Protein AF-A0A4W5PX74-F1 (afdb_monomer_lite)

pLDDT: mean 80.12, std 16.41, range [35.94, 94.94]

Sequence (166 aa):
HVLCCPFPPIEYVQTAPYHKRYTETQLEAGAGFILHDFNEEQCKAAYQSLLITDQHSRTRKYLLCVASGVPCVSHIWVRDCCKEGKLLNYRNYLLPAGVGPDERIVEWHPRCSPFKALRVLLVFEEPAELWSELLMMSGASSVRQHQAEKDSSGMYSTIHARLSHY

Structure (mmCIF, N/CA/C/O backbone):
data_AF-A0A4W5PX74-F1
#
_entry.id   AF-A0A4W5PX74-F1
#
loop_
_atom_site.group_PDB
_atom_site.id
_atom_site.type_symbol
_atom_site.label_atom_id
_atom_site.label_alt_id
_atom_site.label_comp_id
_atom_site.label_asym_id
_atom_site.label_entity_id
_atom_site.label_seq_id
_atom_site.pdbx_PDB_ins_code
_atom_site.Cartn_x
_atom_site.Cartn_y
_atom_site.Cartn_z
_atom_site.occupancy
_atom_site.B_iso_or_equiv
_atom_site.auth_seq_id
_atom_site.auth_comp_id
_atom_site.auth_asym_id
_atom_site.auth_atom_id
_atom_site.pdbx_PDB_model_num
ATOM 1 N N . HIS A 1 1 ? -7.409 -8.818 24.685 1.00 35.94 1 HIS A N 1
ATOM 2 C CA . HIS A 1 1 ? -7.749 -7.601 25.443 1.00 35.94 1 HIS A CA 1
ATOM 3 C C . HIS A 1 1 ? -6.724 -6.526 25.116 1.00 35.94 1 HIS A C 1
ATOM 5 O O . HIS A 1 1 ? -5.714 -6.436 25.796 1.00 35.94 1 HIS A O 1
ATOM 11 N N . VAL A 1 2 ? -6.933 -5.772 24.036 1.00 37.25 2 VAL A N 1
ATOM 12 C CA . VAL A 1 2 ? -6.173 -4.541 23.779 1.00 37.25 2 VAL A CA 1
ATOM 13 C C . VAL A 1 2 ? -7.193 -3.428 23.896 1.00 37.25 2 VAL A C 1
ATOM 15 O O . VAL A 1 2 ? -8.212 -3.428 23.210 1.00 37.25 2 VAL A O 1
ATOM 18 N N . LEU A 1 3 ? -6.985 -2.642 24.940 1.00 38.06 3 LEU A N 1
ATOM 19 C CA . LEU A 1 3 ? -7.944 -1.749 25.552 1.00 38.06 3 LEU A CA 1
ATOM 20 C C . LEU A 1 3 ? -8.123 -0.521 24.669 1.00 38.06 3 LEU A C 1
ATOM 22 O O . LEU A 1 3 ? -7.171 0.203 24.392 1.00 38.06 3 LEU A O 1
ATOM 26 N N . CYS A 1 4 ? -9.367 -0.292 24.265 1.00 41.75 4 CYS A N 1
ATOM 27 C CA . CYS A 1 4 ? -9.843 1.007 23.838 1.00 41.75 4 CYS A CA 1
ATOM 28 C C . CYS A 1 4 ? -9.591 1.993 24.978 1.00 41.75 4 CYS A C 1
ATOM 30 O O . CYS A 1 4 ? -10.285 1.959 25.995 1.00 41.75 4 CYS A O 1
ATOM 32 N N . CYS A 1 5 ? -8.605 2.870 24.822 1.00 37.69 5 CYS A N 1
ATOM 33 C CA . CYS A 1 5 ? -8.624 4.120 25.562 1.00 37.69 5 CYS A CA 1
ATOM 34 C C . CYS A 1 5 ? -9.917 4.864 25.181 1.00 37.69 5 CYS A C 1
ATOM 36 O O . CYS A 1 5 ? -10.316 4.821 24.012 1.00 37.69 5 CYS A O 1
ATOM 38 N N . PRO A 1 6 ? -10.606 5.512 26.135 1.00 44.75 6 PRO A N 1
ATOM 39 C CA . PRO A 1 6 ? -11.795 6.291 25.833 1.00 44.75 6 PRO A CA 1
ATOM 40 C C . PRO A 1 6 ? -11.372 7.455 24.936 1.00 44.75 6 PRO A C 1
ATOM 42 O O . PRO A 1 6 ? -10.732 8.406 25.384 1.00 44.75 6 PRO A O 1
ATOM 45 N N . PHE A 1 7 ? -11.669 7.337 23.644 1.00 48.25 7 PHE A N 1
ATOM 46 C CA . PHE A 1 7 ? -11.428 8.402 22.684 1.00 48.25 7 PHE A CA 1
ATOM 47 C C . PHE A 1 7 ? -12.240 9.635 23.116 1.00 48.25 7 PHE A C 1
ATOM 49 O O . PHE A 1 7 ? -13.413 9.485 23.476 1.0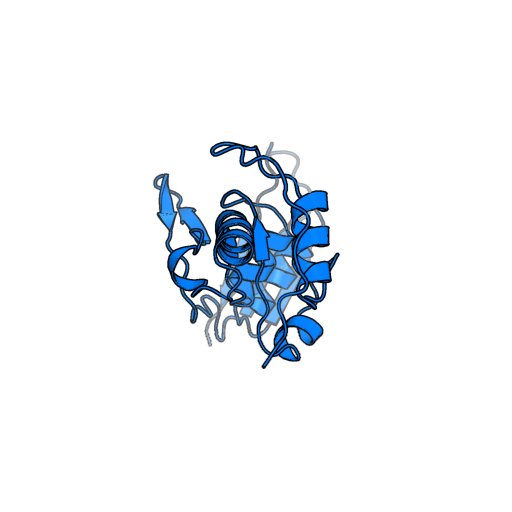0 48.25 7 PHE A O 1
ATOM 56 N N . PRO A 1 8 ? -11.650 10.845 23.118 1.00 44.31 8 PRO A N 1
ATOM 57 C CA . PRO A 1 8 ? -12.398 12.056 23.425 1.00 44.31 8 PRO A CA 1
ATOM 58 C C . PRO A 1 8 ? -13.572 12.195 22.440 1.00 44.31 8 PRO A C 1
ATOM 60 O O . PRO A 1 8 ? -13.423 11.839 21.266 1.00 44.31 8 PRO A O 1
ATOM 63 N N . PRO A 1 9 ? -14.745 12.677 22.888 1.00 41.28 9 PRO A N 1
ATOM 64 C CA . PRO A 1 9 ? -15.906 12.820 22.025 1.00 41.28 9 PRO A CA 1
ATOM 65 C C . PRO A 1 9 ? -15.611 13.932 21.022 1.00 41.28 9 PRO A C 1
ATOM 67 O O . PRO A 1 9 ? -15.570 15.107 21.376 1.00 41.28 9 PRO A O 1
ATOM 70 N N . ILE A 1 10 ? -15.347 13.556 19.775 1.00 49.00 10 ILE A N 1
ATOM 71 C CA . ILE A 1 10 ? -15.114 14.506 18.691 1.00 49.00 10 ILE A CA 1
ATOM 72 C C . ILE A 1 10 ? -16.382 14.531 17.849 1.00 49.00 10 ILE A C 1
ATOM 74 O O . ILE A 1 10 ? -16.858 13.486 17.400 1.00 49.00 10 ILE A O 1
ATOM 78 N N . GLU A 1 11 ? -16.948 15.728 17.699 1.00 42.62 11 GLU A N 1
ATOM 79 C CA . GLU A 1 11 ? -18.108 16.002 16.859 1.00 42.62 11 GLU A CA 1
ATOM 80 C C . GLU A 1 11 ? -17.926 15.348 15.486 1.00 42.62 11 GLU A C 1
ATOM 82 O O . GLU A 1 11 ? -17.000 15.638 14.726 1.00 42.62 11 GLU A O 1
ATOM 87 N N . TYR A 1 12 ? -18.809 14.395 15.204 1.00 45.09 12 TYR A N 1
ATOM 88 C CA . TYR A 1 12 ? -18.809 13.613 13.982 1.00 45.09 12 TYR A CA 1
ATOM 89 C C . TYR A 1 12 ? -19.114 14.510 12.784 1.00 45.09 12 TYR A C 1
ATOM 91 O O . TYR A 1 12 ? -20.257 14.910 12.581 1.00 45.09 12 TYR A O 1
ATOM 99 N N . VAL A 1 13 ? -18.122 14.736 11.925 1.00 43.12 13 VAL A N 1
ATOM 100 C CA . VAL A 1 13 ? -18.357 15.264 10.577 1.00 43.12 13 VAL A CA 1
ATOM 101 C C . VAL A 1 13 ? -18.306 14.088 9.603 1.00 43.12 13 VAL A C 1
ATOM 103 O O . VAL A 1 13 ? -17.245 13.527 9.332 1.00 43.12 13 VAL A O 1
ATOM 106 N N . GLN A 1 14 ? -19.475 13.693 9.085 1.00 44.38 14 GLN A N 1
ATOM 107 C CA . GLN A 1 14 ? -19.664 12.558 8.161 1.00 44.38 14 GLN A CA 1
ATOM 108 C C . GLN A 1 14 ? -18.847 12.661 6.853 1.00 44.38 14 GLN A C 1
ATOM 110 O O . GLN A 1 14 ? -18.712 11.665 6.145 1.00 44.38 14 GLN A O 1
ATOM 115 N N . THR A 1 15 ? -18.272 13.830 6.558 1.00 48.12 15 THR A N 1
ATOM 116 C CA . THR A 1 15 ? -17.538 14.164 5.326 1.00 48.12 15 THR A CA 1
ATOM 117 C C . THR A 1 15 ? -16.277 14.994 5.604 1.00 48.12 15 THR A C 1
ATOM 119 O O . THR A 1 15 ? -15.957 15.905 4.842 1.00 48.12 15 THR A O 1
ATOM 122 N N . ALA A 1 16 ? -15.579 14.764 6.721 1.00 57.81 16 ALA A N 1
ATOM 123 C CA . ALA A 1 16 ? -14.329 15.485 6.959 1.00 57.81 16 ALA A CA 1
ATOM 124 C C . ALA A 1 16 ? -13.274 15.067 5.912 1.00 57.81 16 ALA A C 1
ATOM 126 O O . ALA A 1 16 ? -13.080 13.865 5.709 1.00 57.81 16 ALA A O 1
ATOM 127 N N . PRO A 1 17 ? -12.589 16.018 5.251 1.00 74.56 17 PRO A N 1
ATOM 128 C CA . PRO A 1 17 ? -11.487 15.699 4.354 1.00 74.56 17 PRO A CA 1
ATOM 129 C C . PRO A 1 17 ? -10.375 14.972 5.116 1.00 74.56 17 PRO A C 1
ATOM 131 O O . PRO A 1 17 ? -10.231 15.125 6.335 1.00 74.56 17 PRO A O 1
ATOM 134 N N . TYR A 1 18 ? -9.587 14.173 4.399 1.00 77.94 18 TYR A N 1
ATOM 135 C CA . TYR A 1 18 ? -8.498 13.411 4.996 1.00 77.94 18 TYR A CA 1
ATOM 136 C C . TYR A 1 18 ? -7.497 14.332 5.699 1.00 77.94 18 TYR A C 1
ATOM 138 O O . TYR A 1 18 ? -6.818 15.148 5.079 1.00 77.94 18 TYR A O 1
ATOM 146 N N . HIS A 1 19 ? -7.396 14.170 7.018 1.00 85.56 19 HIS A N 1
ATOM 147 C CA . HIS A 1 19 ? -6.433 14.873 7.854 1.00 85.56 19 HIS A CA 1
ATOM 148 C C . HIS A 1 19 ? -5.363 13.895 8.322 1.00 85.56 19 HIS A C 1
ATOM 150 O O . HIS A 1 19 ? -5.552 13.152 9.289 1.00 85.56 19 HIS A O 1
ATOM 156 N N . LYS A 1 20 ? -4.211 13.924 7.648 1.00 86.81 20 LYS A N 1
ATOM 157 C CA . LYS A 1 20 ? -3.087 13.020 7.921 1.00 86.81 20 LYS A CA 1
ATOM 158 C C . LYS A 1 20 ? -2.667 13.030 9.395 1.00 86.81 20 LYS A C 1
ATOM 160 O O . LYS A 1 20 ? -2.672 11.986 10.031 1.00 86.81 20 LYS A O 1
ATOM 165 N N . ARG A 1 21 ? -2.384 14.213 9.953 1.00 88.19 21 ARG A N 1
ATOM 166 C CA . ARG A 1 21 ? -1.916 14.356 11.344 1.00 88.19 21 ARG A CA 1
ATOM 167 C C . ARG A 1 21 ? -2.933 13.835 12.360 1.00 88.19 21 ARG A C 1
ATOM 169 O O . ARG A 1 21 ? -2.564 13.200 13.336 1.00 88.19 21 ARG A O 1
ATOM 176 N N . TYR A 1 22 ? -4.215 14.084 12.110 1.00 86.62 22 TYR A N 1
ATOM 177 C CA . TYR A 1 22 ? -5.286 13.583 12.966 1.00 86.62 22 TYR A CA 1
ATOM 178 C C . TYR A 1 22 ? -5.374 12.051 12.914 1.00 86.62 22 TYR A C 1
ATOM 180 O O . TYR A 1 22 ? -5.475 11.404 13.951 1.00 86.62 22 TYR A O 1
ATOM 188 N N . THR A 1 23 ? -5.247 11.476 11.715 1.00 88.69 23 THR A N 1
ATOM 189 C CA . THR A 1 23 ? -5.219 10.020 11.511 1.00 88.69 23 THR A CA 1
ATOM 190 C C . THR A 1 23 ? -4.018 9.379 12.218 1.00 88.69 23 THR A C 1
ATOM 192 O O . THR A 1 23 ? -4.171 8.340 12.851 1.00 88.69 23 THR A O 1
ATOM 195 N N . GLU A 1 24 ? -2.839 10.009 12.167 1.00 90.62 24 GLU A N 1
ATOM 196 C CA . GLU A 1 24 ? -1.644 9.566 12.905 1.00 90.62 24 GLU A CA 1
ATOM 197 C C . GLU A 1 24 ? -1.904 9.550 14.418 1.00 90.62 24 GLU A C 1
ATOM 199 O O . GLU A 1 24 ? -1.713 8.516 15.052 1.00 90.62 24 GLU A O 1
ATOM 204 N N . THR A 1 25 ? -2.457 10.630 14.982 1.00 89.31 25 THR A N 1
ATOM 205 C CA . THR A 1 25 ? -2.809 10.685 16.411 1.00 89.31 25 THR A CA 1
ATOM 206 C C . THR A 1 25 ? -3.822 9.605 16.807 1.00 89.31 25 THR A C 1
ATOM 208 O O . THR A 1 25 ? -3.702 9.009 17.876 1.00 89.31 25 THR A O 1
ATOM 211 N N . GLN A 1 26 ? -4.816 9.318 15.958 1.00 87.62 26 GLN A N 1
ATOM 212 C CA . GLN A 1 26 ? -5.784 8.242 16.206 1.00 87.62 26 GLN A CA 1
ATOM 213 C C . GLN A 1 26 ? -5.124 6.858 16.238 1.00 87.62 26 GLN A C 1
ATOM 215 O O . GLN A 1 26 ? -5.458 6.036 17.092 1.00 87.62 26 GLN A O 1
ATOM 220 N N . LEU A 1 27 ? -4.182 6.604 15.329 1.00 89.25 27 LEU A N 1
ATOM 221 C CA . LEU A 1 27 ? -3.434 5.351 15.268 1.00 89.25 27 LEU A CA 1
ATOM 222 C C . LEU A 1 27 ? -2.515 5.185 16.485 1.00 89.25 27 LEU A C 1
ATOM 224 O O . LEU A 1 27 ? -2.525 4.123 17.100 1.00 89.25 27 LEU A O 1
ATOM 228 N N . GLU A 1 28 ? -1.783 6.230 16.877 1.00 90.56 28 GLU A N 1
ATOM 229 C CA . GLU A 1 28 ? -0.918 6.219 18.066 1.00 90.56 28 GLU A CA 1
ATOM 230 C C . GLU A 1 28 ? -1.722 5.993 19.353 1.00 90.56 28 GLU A C 1
ATOM 232 O O . GLU A 1 28 ? -1.338 5.178 20.194 1.00 90.56 28 GLU A O 1
ATOM 237 N N . ALA A 1 29 ? -2.888 6.637 19.485 1.00 87.00 29 ALA A N 1
ATOM 238 C CA . ALA A 1 29 ? -3.801 6.416 20.608 1.00 87.00 29 ALA A CA 1
ATOM 239 C C . ALA A 1 29 ? -4.315 4.963 20.682 1.00 87.00 29 ALA A C 1
ATOM 241 O O . ALA A 1 29 ? -4.633 4.473 21.765 1.00 87.00 29 ALA A O 1
ATOM 242 N N . GLY A 1 30 ? -4.368 4.268 19.541 1.00 83.12 30 GLY A N 1
ATOM 243 C CA . GLY A 1 30 ? -4.674 2.841 19.426 1.00 83.12 30 GLY A CA 1
ATOM 244 C C . GLY A 1 30 ? -3.463 1.909 19.563 1.00 83.12 30 GLY A C 1
ATOM 245 O O . GLY A 1 30 ? -3.581 0.736 19.213 1.00 83.12 30 GLY A O 1
ATOM 246 N N . ALA A 1 31 ? -2.314 2.410 20.037 1.00 85.19 31 ALA A N 1
ATOM 247 C CA . ALA A 1 31 ? -1.030 1.702 20.113 1.00 85.19 31 ALA A CA 1
ATOM 248 C C . ALA A 1 31 ? -0.454 1.259 18.749 1.00 85.19 31 ALA A C 1
ATOM 250 O O . ALA A 1 31 ? 0.360 0.336 18.674 1.00 85.19 31 ALA A O 1
ATOM 251 N N . GLY A 1 32 ? -0.866 1.914 17.661 1.00 87.12 32 GLY A N 1
ATOM 252 C CA . GLY A 1 32 ? -0.247 1.777 16.348 1.00 87.12 32 GLY A CA 1
ATOM 253 C C . GLY A 1 32 ? 1.124 2.453 16.295 1.00 87.12 32 GLY A C 1
ATOM 254 O O . GLY A 1 32 ? 1.371 3.443 16.978 1.00 87.12 32 GLY A O 1
ATOM 255 N N . PHE A 1 33 ? 2.014 1.922 15.457 1.00 90.88 33 PHE A N 1
ATOM 256 C CA . PHE A 1 33 ? 3.332 2.502 15.201 1.00 90.88 33 PHE A CA 1
ATOM 257 C C . PHE A 1 33 ? 3.338 3.214 13.847 1.00 90.88 33 PHE A C 1
ATOM 259 O O . PHE A 1 33 ? 2.950 2.624 12.835 1.00 90.88 33 PHE A O 1
ATOM 266 N N . ILE A 1 34 ? 3.776 4.474 13.821 1.00 91.69 34 ILE A N 1
ATOM 267 C CA . ILE A 1 34 ? 3.792 5.289 12.604 1.00 91.69 34 ILE A CA 1
ATOM 268 C C . ILE A 1 34 ? 5.157 5.199 11.931 1.00 91.69 34 ILE A C 1
ATOM 270 O O . ILE A 1 34 ? 6.175 5.619 12.475 1.00 91.69 34 ILE A O 1
ATOM 274 N N . LEU A 1 35 ? 5.155 4.701 10.696 1.00 90.75 35 LEU A N 1
ATOM 275 C CA . LEU A 1 35 ? 6.305 4.781 9.807 1.00 90.75 35 LEU A CA 1
ATOM 276 C C . LEU A 1 35 ? 6.230 6.075 9.009 1.00 90.75 35 LEU A C 1
ATOM 278 O O . LEU A 1 35 ? 5.384 6.227 8.124 1.00 90.75 35 LEU A O 1
ATOM 282 N N . HIS A 1 36 ? 7.126 7.013 9.313 1.00 87.50 36 HIS A N 1
ATOM 283 C CA . HIS A 1 36 ? 7.216 8.237 8.529 1.00 87.50 36 HIS A CA 1
ATOM 284 C C . HIS A 1 36 ? 7.702 7.952 7.121 1.00 87.50 36 HIS A C 1
ATOM 286 O O . HIS A 1 36 ? 7.114 8.500 6.196 1.00 87.50 36 HIS A O 1
ATOM 292 N N . ASP A 1 37 ? 8.680 7.065 6.948 1.00 88.56 37 ASP A N 1
ATOM 293 C CA . ASP A 1 37 ? 9.181 6.642 5.646 1.00 88.56 37 ASP A CA 1
ATOM 294 C C . ASP A 1 37 ? 9.058 5.137 5.454 1.00 88.56 37 ASP A C 1
ATOM 296 O O . ASP A 1 37 ? 8.988 4.364 6.409 1.00 88.56 37 ASP A O 1
ATOM 300 N N . PHE A 1 38 ? 8.968 4.734 4.187 1.00 87.75 38 PHE A N 1
ATOM 301 C CA . PHE A 1 38 ? 8.837 3.328 3.849 1.00 87.75 38 PHE A CA 1
ATOM 302 C C . PHE A 1 38 ? 10.130 2.598 4.221 1.00 87.75 38 PHE A C 1
ATOM 304 O O . PHE A 1 38 ? 11.214 2.995 3.801 1.00 87.75 38 PHE A O 1
ATOM 311 N N . ASN A 1 39 ? 9.997 1.526 4.996 1.00 90.38 39 ASN A N 1
ATOM 312 C CA . ASN A 1 39 ? 11.094 0.640 5.347 1.00 90.38 39 ASN A CA 1
ATOM 313 C C . ASN A 1 39 ? 10.600 -0.803 5.230 1.00 90.38 39 ASN A C 1
ATOM 315 O O . ASN A 1 39 ? 9.719 -1.234 5.975 1.00 90.38 39 ASN A O 1
ATOM 319 N N . GLU A 1 40 ? 11.154 -1.540 4.272 1.00 86.69 40 GLU A N 1
ATOM 320 C CA . GLU A 1 40 ? 10.728 -2.905 3.970 1.00 86.69 40 GLU A CA 1
ATOM 321 C C . GLU A 1 40 ? 10.967 -3.870 5.141 1.00 86.69 40 GLU A C 1
ATOM 323 O O . GLU A 1 40 ? 10.123 -4.720 5.425 1.00 86.69 40 GLU A O 1
ATOM 328 N N . GLU A 1 41 ? 12.086 -3.729 5.853 1.00 88.94 41 GLU A N 1
ATOM 329 C CA . GLU A 1 41 ? 12.445 -4.596 6.979 1.00 88.94 41 GLU A CA 1
ATOM 330 C C . GLU A 1 41 ? 11.465 -4.422 8.138 1.00 88.94 41 GLU A C 1
ATOM 332 O O . GLU A 1 41 ? 10.955 -5.405 8.674 1.00 88.94 41 GLU A O 1
ATOM 337 N N . GLN A 1 42 ? 11.131 -3.173 8.473 1.00 89.19 42 GLN A N 1
ATOM 338 C CA . GLN A 1 42 ? 10.139 -2.868 9.505 1.00 89.19 42 GLN A CA 1
ATOM 339 C C . GLN A 1 42 ? 8.743 -3.337 9.087 1.00 89.19 42 GLN A C 1
ATOM 341 O O . GLN A 1 42 ? 8.011 -3.881 9.913 1.00 89.19 42 GLN A O 1
ATOM 346 N N . CYS A 1 43 ? 8.397 -3.210 7.801 1.00 88.19 43 CYS A N 1
ATOM 347 C CA . CYS A 1 43 ? 7.140 -3.731 7.272 1.00 88.19 43 CYS A CA 1
ATOM 348 C C . CYS A 1 43 ? 7.035 -5.261 7.384 1.00 88.19 43 CYS A C 1
ATOM 350 O O . CYS A 1 43 ? 5.967 -5.789 7.683 1.00 88.19 43 CYS A O 1
ATOM 352 N N . LYS A 1 44 ? 8.140 -5.981 7.160 1.00 85.38 44 LYS A N 1
ATOM 353 C CA . LYS A 1 44 ? 8.203 -7.447 7.273 1.00 85.38 44 LYS A CA 1
ATOM 354 C C . LYS A 1 44 ? 8.259 -7.935 8.719 1.00 85.38 44 LYS A C 1
ATOM 356 O O . LYS A 1 44 ? 7.772 -9.024 9.006 1.00 85.38 44 LYS A O 1
ATOM 361 N N . ALA A 1 45 ? 8.874 -7.160 9.610 1.00 88.12 45 ALA A N 1
ATOM 362 C CA . ALA A 1 45 ? 8.996 -7.492 11.026 1.00 88.12 45 ALA A CA 1
ATOM 363 C C . ALA A 1 45 ? 7.710 -7.207 11.820 1.00 88.12 45 ALA A C 1
ATOM 365 O O . ALA A 1 45 ? 7.490 -7.803 12.875 1.00 88.12 45 ALA A O 1
ATOM 366 N N . ALA A 1 46 ? 6.864 -6.294 11.338 1.00 86.00 46 ALA A N 1
ATOM 367 C CA . ALA A 1 46 ? 5.593 -5.976 11.968 1.00 86.00 46 ALA A CA 1
ATOM 368 C C . ALA A 1 46 ? 4.571 -7.115 11.817 1.00 86.00 46 ALA A C 1
ATOM 370 O O . ALA A 1 46 ? 4.535 -7.825 10.815 1.00 86.00 46 ALA A O 1
ATOM 371 N N . TYR A 1 47 ? 3.665 -7.236 12.793 1.00 82.69 47 TYR A N 1
ATOM 372 C CA . TYR A 1 47 ? 2.529 -8.163 12.705 1.00 82.69 47 TYR A CA 1
ATOM 373 C C . TYR A 1 47 ? 1.625 -7.856 11.499 1.00 82.69 47 TYR A C 1
ATOM 375 O O . TYR A 1 47 ? 1.127 -8.761 10.834 1.00 82.69 47 TYR A O 1
ATOM 383 N N . GLN A 1 48 ? 1.400 -6.568 11.228 1.00 88.88 48 GLN A N 1
ATOM 384 C CA . GLN A 1 48 ? 0.621 -6.092 10.091 1.00 88.88 48 GLN A CA 1
ATOM 385 C C . GLN A 1 48 ? 1.026 -4.653 9.766 1.00 88.88 48 GLN A C 1
ATOM 387 O O . GLN A 1 48 ? 0.830 -3.753 10.580 1.00 88.88 48 GLN A O 1
ATOM 392 N N . SER A 1 49 ? 1.518 -4.432 8.550 1.00 92.94 49 SER A N 1
ATOM 393 C CA . SER A 1 49 ? 1.750 -3.093 7.998 1.00 92.94 49 SER A CA 1
ATOM 394 C C . SER A 1 49 ? 0.635 -2.717 7.038 1.00 92.94 49 SER A C 1
ATOM 396 O O . SER A 1 49 ? 0.151 -3.571 6.294 1.00 92.94 49 SER A O 1
ATOM 398 N N . LEU A 1 50 ? 0.218 -1.453 7.068 1.00 94.50 50 LEU A N 1
ATOM 399 C CA . LEU A 1 50 ? -0.813 -0.883 6.203 1.00 94.50 50 LEU A CA 1
ATOM 400 C C . LEU A 1 50 ? -0.377 0.523 5.787 1.00 94.50 50 LEU A C 1
ATOM 402 O O . LEU A 1 50 ? 0.129 1.282 6.614 1.00 94.50 50 LEU A O 1
ATOM 406 N N . LEU A 1 51 ? -0.617 0.888 4.530 1.00 94.75 51 LEU A N 1
ATOM 407 C CA . LEU A 1 51 ? -0.537 2.279 4.095 1.00 94.75 51 LEU A CA 1
ATOM 408 C C . LEU A 1 51 ? -1.914 2.919 4.243 1.00 94.75 51 LEU A C 1
ATOM 410 O O . LEU A 1 51 ? -2.867 2.438 3.635 1.00 94.75 51 LEU A O 1
ATOM 414 N N . ILE A 1 52 ? -2.013 4.017 4.994 1.00 94.06 52 ILE A N 1
ATOM 415 C CA . ILE A 1 52 ? -3.264 4.766 5.155 1.00 94.06 52 ILE A CA 1
ATOM 416 C C . ILE A 1 52 ? -3.249 6.013 4.271 1.00 94.06 52 ILE A C 1
ATOM 418 O O . ILE A 1 52 ? -2.340 6.838 4.360 1.00 94.06 52 ILE A O 1
ATOM 422 N N . THR A 1 53 ? -4.260 6.152 3.415 1.00 92.50 53 THR A N 1
ATOM 423 C CA . THR A 1 53 ? -4.431 7.318 2.535 1.00 92.50 53 THR A CA 1
ATOM 424 C C . THR A 1 53 ? -5.902 7.510 2.164 1.00 92.50 53 THR A C 1
ATOM 426 O O . THR A 1 53 ? -6.745 6.660 2.433 1.00 92.50 53 THR A O 1
ATOM 429 N N . ASP A 1 54 ? -6.258 8.646 1.585 1.00 89.19 54 ASP A N 1
ATOM 430 C CA . ASP A 1 54 ? -7.606 8.941 1.095 1.00 89.19 54 ASP A CA 1
ATOM 431 C C . ASP A 1 54 ? -7.966 8.209 -0.198 1.00 89.19 54 ASP A C 1
ATOM 433 O O . ASP A 1 54 ? -9.045 7.625 -0.293 1.00 89.19 54 ASP A O 1
ATOM 437 N N . GLN A 1 55 ? -7.041 8.194 -1.152 1.00 89.19 55 GLN A N 1
ATOM 438 C CA . GLN A 1 55 ? -7.217 7.624 -2.481 1.00 89.19 55 GLN A CA 1
ATOM 439 C C . GLN A 1 55 ? -5.935 6.958 -2.990 1.00 89.19 55 GLN A C 1
ATOM 441 O O . GLN A 1 55 ? -4.850 7.110 -2.423 1.00 89.19 55 GLN A O 1
ATOM 446 N N . HIS A 1 56 ? -6.049 6.220 -4.093 1.00 87.38 56 HIS A N 1
ATOM 447 C CA . HIS A 1 56 ? -4.879 5.716 -4.803 1.00 87.38 56 HIS A CA 1
ATOM 448 C C . HIS A 1 56 ? -4.065 6.883 -5.380 1.00 87.38 56 HIS A C 1
ATOM 450 O O . HIS A 1 56 ? -4.613 7.905 -5.795 1.00 87.38 56 HIS A O 1
ATOM 456 N N . SER A 1 57 ? -2.741 6.748 -5.398 1.00 88.00 57 SER A N 1
ATOM 457 C CA . SER A 1 57 ? -1.852 7.805 -5.884 1.00 88.00 57 SER A CA 1
ATOM 458 C C . SER A 1 57 ? -0.615 7.228 -6.565 1.00 88.00 57 SER A C 1
ATOM 460 O O . SER A 1 57 ? -0.269 6.067 -6.378 1.00 88.00 57 SER A O 1
ATOM 462 N N . ARG A 1 58 ? 0.087 8.058 -7.342 1.00 87.81 58 ARG A N 1
ATOM 463 C CA . ARG A 1 58 ? 1.380 7.710 -7.961 1.00 87.81 58 ARG A CA 1
ATOM 464 C C . ARG A 1 58 ? 2.574 8.189 -7.124 1.00 87.81 58 ARG A C 1
ATOM 466 O O . ARG A 1 58 ? 3.650 8.445 -7.651 1.00 87.81 58 ARG A O 1
ATOM 473 N N . THR A 1 59 ? 2.376 8.364 -5.816 1.00 91.19 59 THR A N 1
ATOM 474 C CA . THR A 1 59 ? 3.446 8.786 -4.901 1.00 91.19 59 THR A CA 1
ATOM 475 C C . THR A 1 59 ? 4.417 7.638 -4.630 1.00 91.19 59 THR A C 1
ATOM 477 O O . THR A 1 59 ? 4.037 6.468 -4.679 1.00 91.19 59 THR A O 1
ATOM 480 N N . ARG A 1 60 ? 5.666 7.968 -4.270 1.00 91.44 60 ARG A N 1
ATOM 481 C CA . ARG A 1 60 ? 6.701 6.977 -3.929 1.00 91.44 60 ARG A CA 1
ATOM 482 C C . ARG A 1 60 ? 6.206 5.950 -2.908 1.00 91.44 60 ARG A C 1
ATOM 484 O O . ARG A 1 60 ? 6.250 4.761 -3.185 1.00 91.44 60 ARG A O 1
ATOM 491 N N . LYS A 1 61 ? 5.670 6.396 -1.765 1.00 91.94 61 LYS A N 1
ATOM 492 C CA . LYS A 1 61 ? 5.189 5.501 -0.691 1.00 91.94 61 LYS A CA 1
ATOM 493 C C . LYS A 1 61 ? 4.100 4.547 -1.169 1.00 91.94 61 LYS A C 1
ATOM 495 O O . LYS A 1 61 ? 4.140 3.373 -0.818 1.00 91.94 61 LYS A O 1
ATOM 500 N N . TYR A 1 62 ? 3.174 5.036 -1.992 1.00 92.94 62 TYR A N 1
ATOM 501 C CA . TYR A 1 62 ? 2.101 4.216 -2.543 1.00 92.94 62 TYR A CA 1
ATOM 502 C C . TYR A 1 62 ? 2.647 3.106 -3.440 1.00 92.94 62 TYR A C 1
ATOM 504 O O . TYR A 1 62 ? 2.364 1.932 -3.217 1.00 92.94 62 TYR A O 1
ATOM 512 N N . LEU A 1 63 ? 3.501 3.471 -4.399 1.00 91.81 63 LEU A N 1
ATOM 513 C CA . LEU A 1 63 ? 4.107 2.514 -5.322 1.00 91.81 63 LEU A CA 1
ATOM 514 C C . LEU A 1 63 ? 4.973 1.484 -4.584 1.00 91.81 63 LEU A C 1
ATOM 516 O O . LEU A 1 63 ? 4.892 0.297 -4.888 1.00 91.81 63 LEU A O 1
ATOM 520 N N . LEU A 1 64 ? 5.748 1.917 -3.584 1.00 91.88 64 LEU A N 1
ATOM 521 C CA . LEU A 1 64 ? 6.567 1.025 -2.760 1.00 91.88 64 LEU A CA 1
ATOM 522 C C . LEU A 1 64 ? 5.708 0.029 -1.965 1.00 91.88 64 LEU A C 1
ATOM 524 O O . LEU A 1 64 ? 6.030 -1.158 -1.920 1.00 91.88 64 LEU A O 1
ATOM 528 N N . CYS A 1 65 ? 4.586 0.470 -1.389 1.00 92.12 65 CYS A N 1
ATOM 529 C CA . CYS A 1 65 ? 3.659 -0.419 -0.683 1.00 92.12 65 CYS A CA 1
ATOM 530 C C . CYS A 1 65 ? 3.011 -1.434 -1.630 1.00 92.12 65 CYS A C 1
ATOM 532 O O . CYS A 1 65 ? 2.978 -2.622 -1.325 1.00 92.12 65 CYS A O 1
ATOM 534 N N . VAL A 1 66 ? 2.566 -0.996 -2.812 1.00 91.06 66 VAL A N 1
ATOM 535 C CA . VAL A 1 66 ? 2.012 -1.900 -3.831 1.00 91.06 66 VAL A CA 1
ATOM 536 C C . VAL A 1 66 ? 3.053 -2.936 -4.272 1.00 91.06 66 VAL A C 1
ATOM 538 O O . VAL A 1 66 ? 2.746 -4.125 -4.292 1.00 91.06 66 VAL A O 1
ATOM 541 N N . ALA A 1 67 ? 4.286 -2.510 -4.565 1.00 89.56 67 ALA A N 1
ATOM 542 C CA . ALA A 1 67 ? 5.370 -3.389 -5.010 1.00 89.56 67 ALA A CA 1
ATOM 543 C C . ALA A 1 67 ? 5.818 -4.398 -3.938 1.00 89.56 67 ALA A C 1
ATOM 545 O O . ALA A 1 67 ? 6.152 -5.531 -4.268 1.00 89.56 67 ALA A O 1
ATOM 546 N N . SER A 1 68 ? 5.799 -4.008 -2.662 1.00 88.50 68 SER A N 1
ATOM 547 C CA . SER A 1 68 ? 6.159 -4.877 -1.528 1.00 88.50 68 SER A CA 1
ATOM 548 C C . SER A 1 68 ? 5.004 -5.745 -1.011 1.00 88.50 68 SER A C 1
ATOM 550 O O . SER A 1 68 ? 5.203 -6.567 -0.117 1.00 88.50 68 SER A O 1
ATOM 552 N N . GLY A 1 69 ? 3.793 -5.580 -1.552 1.00 89.12 69 GLY A N 1
ATOM 553 C CA . GLY A 1 69 ? 2.604 -6.301 -1.095 1.00 89.12 69 GLY A CA 1
ATOM 554 C C . GLY A 1 69 ? 2.021 -5.780 0.224 1.00 89.12 69 GLY A C 1
ATOM 555 O O . GLY A 1 69 ? 1.218 -6.472 0.849 1.00 89.12 69 GLY A O 1
ATOM 556 N N . VAL A 1 70 ? 2.382 -4.567 0.650 1.00 91.75 70 VAL A N 1
ATOM 557 C CA . VAL A 1 70 ? 1.740 -3.883 1.779 1.00 91.75 70 VAL A CA 1
ATOM 558 C C . VAL A 1 70 ? 0.358 -3.372 1.337 1.00 91.75 70 VAL A C 1
ATOM 560 O O . VAL A 1 70 ? 0.263 -2.618 0.362 1.00 91.75 70 VAL A O 1
ATOM 563 N N . PRO A 1 71 ? -0.735 -3.746 2.029 1.00 93.19 71 PRO A N 1
ATOM 564 C CA . PRO A 1 71 ? -2.071 -3.281 1.682 1.00 93.19 71 PRO A CA 1
ATOM 565 C C . PRO A 1 71 ? -2.202 -1.759 1.790 1.00 93.19 71 PRO A C 1
ATOM 567 O O . PRO A 1 71 ? -1.852 -1.158 2.808 1.00 93.19 71 PRO A O 1
ATOM 570 N N . CYS A 1 72 ? -2.764 -1.146 0.750 1.00 94.12 72 CYS A N 1
ATOM 571 C CA . CYS A 1 72 ? -3.140 0.264 0.747 1.00 94.12 72 CYS A CA 1
ATOM 572 C C . CYS A 1 72 ? -4.606 0.383 1.166 1.00 94.12 72 CYS A C 1
ATOM 574 O O . CYS A 1 72 ? -5.479 -0.195 0.524 1.00 94.12 72 CYS A O 1
ATOM 576 N N . VAL A 1 73 ? -4.878 1.105 2.248 1.00 94.94 73 VAL A N 1
ATOM 577 C CA . VAL A 1 73 ? -6.178 1.145 2.922 1.00 94.94 73 VAL A CA 1
ATOM 578 C C . VAL A 1 73 ? -6.657 2.585 3.047 1.00 94.94 73 VAL A C 1
ATOM 580 O O . VAL A 1 73 ? -5.877 3.507 3.296 1.00 94.94 73 VAL A O 1
ATOM 583 N N . SER A 1 74 ? -7.962 2.782 2.883 1.00 93.69 74 SER A N 1
ATOM 584 C CA . SER A 1 74 ? -8.577 4.090 3.058 1.00 93.69 74 SER A CA 1
ATOM 585 C C . SER A 1 74 ? -8.511 4.560 4.516 1.00 93.69 74 SER A C 1
ATOM 587 O O . SER A 1 74 ? -8.798 3.790 5.432 1.00 93.69 74 SER A O 1
ATOM 589 N N . HIS A 1 75 ? -8.239 5.848 4.747 1.00 91.50 75 HIS A N 1
ATOM 590 C CA . HIS A 1 75 ? -8.339 6.493 6.070 1.00 91.50 75 HIS A CA 1
ATOM 591 C C . HIS A 1 75 ? -9.704 6.297 6.753 1.00 91.50 75 HIS A C 1
ATOM 593 O O . HIS A 1 75 ? -9.808 6.348 7.978 1.00 91.50 75 HIS A O 1
ATOM 599 N N . ILE A 1 76 ? -10.744 6.008 5.967 1.00 91.31 76 ILE A N 1
ATOM 600 C CA . ILE A 1 76 ? -12.076 5.656 6.451 1.00 91.31 76 ILE A CA 1
ATOM 601 C C . ILE A 1 76 ? -12.041 4.440 7.390 1.00 91.31 76 ILE A C 1
ATOM 603 O O . ILE A 1 76 ? -12.791 4.405 8.361 1.00 91.31 76 ILE A O 1
ATOM 607 N N . TRP A 1 77 ? -11.131 3.486 7.168 1.00 93.56 77 TRP A N 1
ATOM 608 C CA . TRP A 1 77 ? -10.950 2.343 8.063 1.00 93.56 77 TRP A CA 1
ATOM 609 C C . TRP A 1 77 ? -10.566 2.774 9.482 1.00 93.56 77 TRP A C 1
ATOM 611 O O . TRP A 1 77 ? -11.156 2.288 10.443 1.00 93.56 77 TRP A O 1
ATOM 621 N N . VAL A 1 78 ? -9.623 3.715 9.622 1.00 91.00 78 VAL A N 1
ATOM 622 C CA . VAL A 1 78 ? -9.197 4.241 10.934 1.00 91.00 78 VAL A CA 1
ATOM 623 C C . VAL A 1 78 ? -10.374 4.919 11.624 1.00 91.00 78 VAL A C 1
ATOM 625 O O . VAL A 1 78 ? -10.672 4.630 12.781 1.00 91.00 78 VAL A O 1
ATOM 628 N N . ARG A 1 79 ? -11.101 5.759 10.879 1.00 88.00 79 ARG A N 1
ATOM 629 C CA . ARG A 1 79 ? -12.296 6.450 11.368 1.00 88.00 79 ARG A CA 1
ATOM 630 C C . ARG A 1 79 ? -13.341 5.471 11.902 1.00 88.00 79 ARG A C 1
ATOM 632 O O . ARG A 1 79 ? -13.841 5.658 13.009 1.00 88.00 79 ARG A O 1
ATOM 639 N N . ASP A 1 80 ? -13.678 4.448 11.125 1.00 90.50 80 ASP A N 1
ATOM 640 C CA . ASP A 1 80 ? -14.712 3.485 11.496 1.00 90.50 80 ASP A CA 1
ATOM 641 C C . ASP A 1 80 ? -14.248 2.593 12.666 1.00 90.50 80 ASP A C 1
ATOM 643 O O . ASP A 1 80 ? -15.043 2.298 13.558 1.00 90.50 80 ASP A O 1
ATOM 647 N N . CYS A 1 81 ? -12.951 2.260 12.753 1.00 90.12 81 CYS A N 1
ATOM 648 C CA . CYS A 1 81 ? -12.379 1.575 13.918 1.00 90.12 81 CYS A CA 1
ATOM 649 C C . CYS A 1 81 ? -12.508 2.408 15.203 1.00 90.12 81 CYS A C 1
ATOM 651 O O . CYS A 1 81 ? -12.914 1.882 16.241 1.00 90.12 81 CYS A O 1
ATOM 653 N N . CYS A 1 82 ? -12.196 3.708 15.139 1.00 87.56 82 CYS A N 1
ATOM 654 C CA . CYS A 1 82 ? -12.371 4.627 16.266 1.00 87.56 82 CYS A CA 1
ATOM 655 C C . CYS A 1 82 ? -13.848 4.769 16.655 1.00 87.56 82 CYS A C 1
ATOM 657 O O . CYS A 1 82 ? -14.168 4.775 17.841 1.00 87.56 82 CYS A O 1
ATOM 659 N N . LYS A 1 83 ? -14.749 4.841 15.667 1.00 86.88 83 LYS A N 1
ATOM 660 C CA . LYS A 1 83 ? -16.198 4.947 15.881 1.00 86.88 83 LYS A CA 1
ATOM 661 C C . LYS A 1 83 ? -16.782 3.721 16.575 1.00 86.88 83 LYS A C 1
ATOM 663 O O . LYS A 1 83 ? -17.593 3.864 17.484 1.00 86.88 83 LYS A O 1
ATOM 668 N N . GLU A 1 84 ? -16.404 2.527 16.131 1.00 88.12 84 GLU A N 1
ATOM 669 C CA . GLU A 1 84 ? -16.915 1.272 16.691 1.00 88.12 84 GLU A CA 1
ATOM 670 C C . GLU A 1 84 ? -16.150 0.811 17.937 1.00 88.12 84 GLU A C 1
ATOM 672 O O . GLU A 1 84 ? -16.559 -0.156 18.579 1.00 88.12 84 GLU A O 1
ATOM 677 N N . GLY A 1 85 ? -15.038 1.472 18.275 1.00 85.38 85 GLY A N 1
ATOM 678 C CA . GLY A 1 85 ? -14.170 1.062 19.375 1.00 85.38 85 GLY A CA 1
ATOM 679 C C . GLY A 1 85 ? -13.610 -0.348 19.174 1.00 85.38 85 GLY A C 1
ATOM 680 O O . GLY A 1 85 ? -13.453 -1.093 20.133 1.00 85.38 85 GLY A O 1
ATOM 681 N N . LYS A 1 86 ? -13.358 -0.770 17.931 1.00 88.75 86 LYS A N 1
ATOM 682 C CA . LYS A 1 86 ? -12.784 -2.089 17.634 1.00 88.75 86 LYS A CA 1
ATOM 683 C C . LYS A 1 86 ? -12.030 -2.080 16.314 1.00 88.75 86 LYS A C 1
ATOM 685 O O . LYS A 1 86 ? -12.316 -1.280 15.431 1.00 88.75 86 LYS A O 1
ATOM 690 N N . LEU A 1 87 ? -11.106 -3.023 16.158 1.00 88.06 87 LEU A N 1
ATOM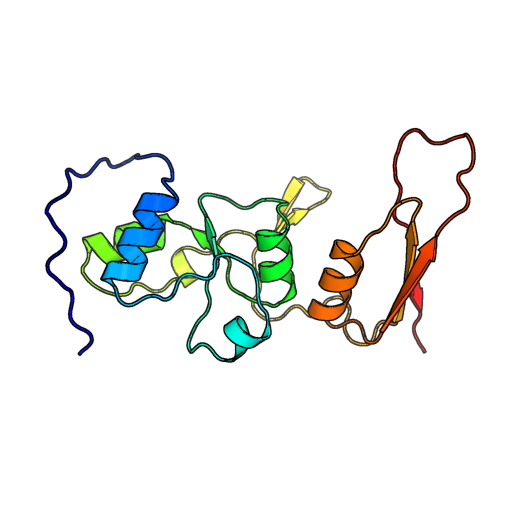 691 C CA . LEU A 1 87 ? -10.378 -3.196 14.907 1.00 88.06 87 LEU A CA 1
ATOM 692 C C . LEU A 1 87 ? -11.277 -3.870 13.860 1.00 88.06 87 LEU A C 1
ATOM 694 O O . LEU A 1 87 ? -11.650 -5.035 14.002 1.00 88.06 87 LEU A O 1
ATOM 698 N N . LEU A 1 88 ? -11.630 -3.133 12.810 1.00 91.81 88 LEU A N 1
ATOM 699 C CA . LEU A 1 88 ? -12.405 -3.642 11.681 1.00 91.81 88 LEU A CA 1
ATOM 700 C C . LEU A 1 88 ? -11.508 -4.370 10.679 1.00 91.81 88 LEU A C 1
ATOM 702 O O . LEU A 1 88 ? -10.295 -4.160 10.622 1.00 91.81 88 LEU A O 1
ATOM 706 N N . ASN A 1 89 ? -12.108 -5.206 9.833 1.00 93.56 89 ASN A N 1
ATOM 707 C CA . ASN A 1 89 ? -11.375 -5.878 8.765 1.00 93.56 89 ASN A CA 1
ATOM 708 C C . ASN A 1 89 ? -10.964 -4.872 7.676 1.00 93.56 89 ASN A C 1
ATOM 710 O O . ASN A 1 89 ? -11.804 -4.413 6.902 1.00 93.56 89 ASN A O 1
ATOM 714 N N . TYR A 1 90 ? -9.664 -4.578 7.581 1.00 93.19 90 TYR A N 1
ATOM 715 C CA . TYR A 1 90 ? -9.117 -3.628 6.605 1.00 93.19 90 TYR A CA 1
ATOM 716 C C . TYR A 1 90 ? -9.389 -4.020 5.147 1.00 93.19 90 TYR A C 1
ATOM 718 O O . TYR A 1 90 ? -9.380 -3.157 4.274 1.00 93.19 90 TYR A O 1
ATOM 726 N N . ARG A 1 91 ? -9.651 -5.307 4.861 1.00 92.62 91 ARG A N 1
ATOM 727 C CA . ARG A 1 91 ? -9.903 -5.788 3.492 1.00 92.62 91 ARG A CA 1
ATOM 728 C C . ARG A 1 91 ? -11.124 -5.135 2.843 1.00 92.62 91 ARG A C 1
ATOM 730 O O . ARG A 1 91 ? -11.154 -5.000 1.629 1.00 92.62 91 ARG A O 1
ATOM 737 N N . ASN A 1 92 ? -12.079 -4.675 3.650 1.00 93.88 92 ASN A N 1
ATOM 738 C CA . ASN A 1 92 ? -13.273 -3.969 3.176 1.00 93.88 92 ASN A CA 1
ATOM 739 C C . ASN A 1 92 ? -12.993 -2.509 2.773 1.00 93.88 92 ASN A C 1
ATOM 741 O O . ASN A 1 92 ? -13.887 -1.824 2.291 1.00 93.88 92 ASN A O 1
ATOM 745 N N . TYR A 1 93 ? -11.766 -2.032 2.994 1.00 94.69 93 TYR A N 1
ATOM 746 C CA . TYR A 1 93 ? -11.344 -0.646 2.800 1.00 94.69 93 TYR A CA 1
ATOM 747 C C . TYR A 1 93 ? -10.105 -0.548 1.901 1.00 94.69 93 TYR A C 1
ATOM 749 O O . TYR A 1 93 ? -9.399 0.464 1.927 1.00 94.69 93 TYR A O 1
ATOM 757 N N . LEU A 1 94 ? -9.805 -1.610 1.143 1.00 93.88 94 LEU A N 1
ATOM 758 C CA . LEU A 1 94 ? -8.666 -1.638 0.233 1.00 93.88 94 LEU A CA 1
ATOM 759 C C . LEU A 1 94 ? -8.841 -0.607 -0.875 1.00 93.88 94 LEU A C 1
ATOM 761 O O . LEU A 1 94 ? -9.891 -0.498 -1.505 1.00 93.88 94 LEU A O 1
ATOM 765 N N . LEU A 1 95 ? -7.767 0.129 -1.116 1.00 94.25 95 LEU A N 1
ATOM 766 C CA . LEU A 1 95 ? -7.644 1.023 -2.248 1.00 94.25 95 LEU A CA 1
ATOM 767 C C . LEU A 1 95 ? -7.094 0.253 -3.455 1.00 94.25 95 LEU A C 1
ATOM 769 O O . LEU A 1 95 ? -6.340 -0.710 -3.285 1.00 94.25 95 LEU A O 1
ATOM 773 N N . PRO A 1 96 ? -7.450 0.671 -4.679 1.00 93.00 96 PRO A N 1
ATOM 774 C CA . PRO A 1 96 ? -6.967 0.022 -5.889 1.00 93.00 96 PRO A CA 1
ATOM 775 C C . PRO A 1 96 ? -5.471 0.261 -6.081 1.00 93.00 96 PRO A C 1
ATOM 777 O O . PRO A 1 96 ? -4.996 1.357 -5.820 1.00 93.00 96 PRO A O 1
ATOM 780 N N . ALA A 1 97 ? -4.742 -0.712 -6.629 1.00 89.81 97 ALA A N 1
ATOM 781 C CA . ALA A 1 97 ? -3.314 -0.578 -6.929 1.00 89.81 97 ALA A CA 1
ATOM 782 C C . ALA A 1 97 ? -2.993 0.621 -7.842 1.00 89.81 97 ALA A C 1
ATOM 784 O O . ALA A 1 97 ? -1.889 1.161 -7.790 1.00 89.81 97 ALA A O 1
ATOM 785 N N . GLY A 1 98 ? -3.950 1.052 -8.666 1.00 90.00 98 GLY A N 1
ATOM 786 C CA . GLY A 1 98 ? -3.846 2.272 -9.453 1.00 90.00 98 GLY A CA 1
ATOM 787 C C . GLY A 1 98 ? -4.812 2.284 -10.630 1.00 90.00 98 GLY A C 1
ATOM 788 O O . GLY A 1 98 ? -5.851 1.625 -10.607 1.00 90.00 98 GLY A O 1
ATOM 789 N N . VAL A 1 99 ? -4.437 3.032 -11.666 1.00 89.00 99 VAL A N 1
ATOM 790 C CA . VAL A 1 99 ? -5.180 3.144 -12.927 1.00 89.00 99 VAL A CA 1
ATOM 791 C C . VAL A 1 99 ? -4.286 2.669 -14.065 1.00 89.00 99 VAL A C 1
ATOM 793 O O . VAL A 1 99 ? -3.145 3.133 -14.188 1.00 89.00 99 VAL A O 1
ATOM 796 N N . GLY A 1 100 ? -4.803 1.732 -14.856 1.00 85.38 100 GLY A N 1
ATOM 797 C CA . GLY A 1 100 ? -4.142 1.158 -16.019 1.00 85.38 100 GLY A CA 1
ATOM 798 C C . GLY A 1 100 ? -4.087 2.114 -17.220 1.00 85.38 100 GLY A C 1
ATOM 799 O O . GLY A 1 100 ? -4.660 3.204 -17.181 1.00 85.38 100 GLY A O 1
ATOM 800 N N . PRO A 1 101 ? -3.392 1.720 -18.303 1.00 82.75 101 PRO A N 1
ATOM 801 C CA . PRO A 1 101 ? -3.260 2.533 -19.517 1.00 82.75 101 PRO A CA 1
ATOM 802 C C . PRO A 1 101 ? -4.589 2.828 -20.226 1.00 82.75 101 PRO A C 1
ATOM 804 O O . PRO A 1 101 ? -4.693 3.811 -20.948 1.00 82.75 101 PRO A O 1
ATOM 807 N N . ASP A 1 102 ? -5.594 1.980 -20.022 1.00 90.38 102 ASP A N 1
ATOM 808 C CA . ASP A 1 102 ? -6.949 2.087 -20.567 1.00 90.38 102 ASP A CA 1
ATOM 809 C C . ASP A 1 102 ? -7.924 2.800 -19.612 1.00 90.38 102 ASP A C 1
ATOM 811 O O . ASP A 1 102 ? -9.135 2.617 -19.710 1.00 90.38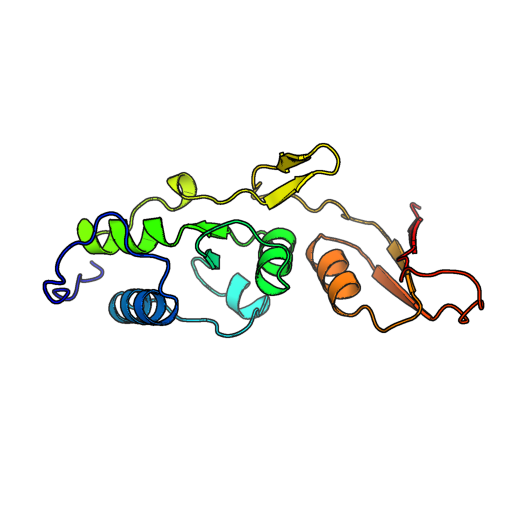 102 ASP A O 1
ATOM 815 N N . GLU A 1 103 ? -7.391 3.569 -18.657 1.00 85.81 103 GLU A N 1
ATOM 816 C CA . GLU A 1 103 ? -8.132 4.271 -17.598 1.00 85.81 103 GLU A CA 1
ATOM 817 C C . GLU A 1 103 ? -8.938 3.355 -16.663 1.00 85.81 103 GLU A C 1
ATOM 819 O O . GLU A 1 103 ? -9.734 3.822 -15.845 1.00 85.81 103 GLU A O 1
ATOM 824 N N . ARG A 1 104 ? -8.704 2.038 -16.709 1.00 89.44 104 ARG A N 1
ATOM 825 C CA . ARG A 1 104 ? -9.382 1.096 -15.819 1.00 89.44 104 ARG A CA 1
ATOM 826 C C . ARG A 1 104 ? -8.710 1.032 -14.460 1.00 89.44 104 ARG A C 1
ATOM 828 O O . ARG A 1 104 ? -7.484 1.012 -14.340 1.00 89.44 104 ARG A O 1
ATOM 835 N N . ILE A 1 105 ? -9.535 0.958 -13.421 1.00 87.94 105 ILE A N 1
ATOM 836 C CA . ILE A 1 105 ? -9.076 0.743 -12.051 1.00 87.94 105 ILE A CA 1
ATOM 837 C C . ILE A 1 105 ? -8.480 -0.663 -11.951 1.00 87.94 105 ILE A C 1
ATOM 839 O O . ILE A 1 105 ? -9.121 -1.649 -12.309 1.00 87.94 105 ILE A O 1
ATOM 843 N N . VAL A 1 106 ? -7.254 -0.748 -11.440 1.00 89.19 106 VAL A N 1
ATOM 844 C CA . VAL A 1 106 ? -6.573 -2.013 -11.163 1.00 89.19 106 VAL A CA 1
ATOM 845 C C . VAL A 1 106 ? -6.723 -2.314 -9.681 1.00 89.19 106 VAL A C 1
ATOM 847 O O . VAL A 1 106 ? -6.196 -1.589 -8.837 1.00 89.19 106 VAL A O 1
ATOM 850 N N . GLU A 1 107 ? -7.442 -3.381 -9.349 1.00 89.69 107 GLU A N 1
ATOM 851 C CA . GLU A 1 107 ? -7.619 -3.802 -7.960 1.00 89.69 107 GLU A CA 1
ATOM 852 C C . GLU A 1 107 ? -6.297 -4.268 -7.336 1.00 89.69 107 GLU A C 1
ATOM 854 O O . GLU A 1 107 ? -5.412 -4.820 -8.000 1.00 89.69 107 GLU A O 1
ATOM 859 N N . TRP A 1 108 ? -6.152 -4.038 -6.033 1.00 87.88 108 TRP A N 1
ATOM 860 C CA . TRP A 1 108 ? -4.984 -4.505 -5.298 1.00 87.88 108 TRP A CA 1
ATOM 861 C C . TRP A 1 108 ? -5.037 -6.018 -5.074 1.00 87.88 108 TRP A C 1
ATOM 863 O O . TRP A 1 108 ? -6.077 -6.569 -4.721 1.00 87.88 108 TRP A O 1
ATOM 873 N N . HIS A 1 109 ? -3.888 -6.682 -5.225 1.00 81.00 109 HIS A N 1
ATOM 874 C CA . HIS A 1 109 ? -3.757 -8.123 -5.043 1.00 81.00 109 HIS A CA 1
ATOM 875 C C . HIS A 1 109 ? -2.558 -8.455 -4.132 1.00 81.00 109 HIS A C 1
ATOM 877 O O . HIS A 1 109 ? -1.454 -7.978 -4.387 1.00 81.00 109 HIS A O 1
ATOM 883 N N . PRO A 1 110 ? -2.718 -9.332 -3.118 1.00 68.25 110 PRO A N 1
ATOM 884 C CA . PRO A 1 110 ? -1.691 -9.627 -2.105 1.00 68.25 110 PRO A CA 1
ATOM 885 C C . PRO A 1 110 ? -0.482 -10.419 -2.620 1.00 68.25 110 PRO A C 1
ATOM 887 O O . PRO A 1 110 ? 0.461 -10.661 -1.872 1.00 68.25 110 PRO A O 1
ATOM 890 N N . ARG A 1 111 ? -0.523 -10.913 -3.861 1.00 64.50 111 ARG A N 1
ATOM 891 C CA . ARG A 1 111 ? 0.490 -11.817 -4.420 1.00 64.50 111 ARG A CA 1
ATOM 892 C C . ARG A 1 111 ? 0.743 -11.499 -5.885 1.00 64.50 111 ARG A C 1
ATOM 894 O O . ARG A 1 111 ? 0.333 -12.253 -6.762 1.00 64.50 111 ARG A O 1
ATOM 901 N N . CYS A 1 112 ? 1.445 -10.404 -6.132 1.00 64.56 112 CYS A N 1
ATOM 902 C CA . CYS A 1 112 ? 1.981 -10.096 -7.448 1.00 64.56 112 CYS A CA 1
ATOM 903 C C . CYS A 1 112 ? 3.475 -9.821 -7.313 1.00 64.56 112 CYS A C 1
ATOM 905 O O . CYS A 1 112 ? 3.877 -8.776 -6.823 1.00 64.56 112 CYS A O 1
ATOM 907 N N . SER A 1 113 ? 4.298 -10.764 -7.767 1.00 79.19 113 SER A N 1
ATOM 908 C CA . SER A 1 113 ? 5.706 -10.518 -8.085 1.00 79.19 113 SER A CA 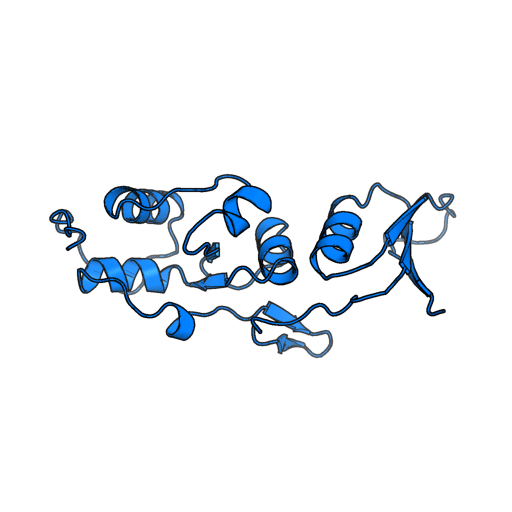1
ATOM 909 C C . SER A 1 113 ? 5.821 -10.443 -9.612 1.00 79.19 113 SER A C 1
ATOM 911 O O . SER A 1 113 ? 6.243 -11.427 -10.231 1.00 79.19 113 SER A O 1
ATOM 913 N N . PRO A 1 114 ? 5.340 -9.354 -10.247 1.00 81.38 114 PRO A N 1
ATOM 914 C CA . PRO A 1 114 ? 5.194 -9.281 -11.702 1.00 81.38 114 PRO A CA 1
ATOM 915 C C . PRO A 1 114 ? 6.529 -9.440 -12.433 1.00 81.38 114 PRO A C 1
ATOM 917 O O . PRO A 1 114 ? 6.545 -9.837 -13.593 1.00 81.38 114 PRO A O 1
ATOM 920 N N . PHE A 1 115 ? 7.647 -9.185 -11.746 1.00 87.38 115 PHE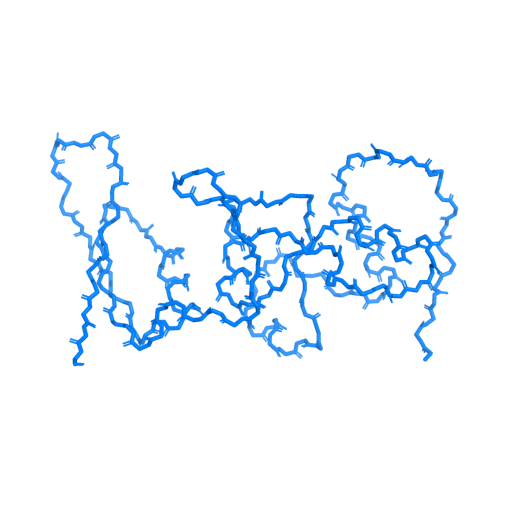 A N 1
ATOM 921 C CA . PHE A 1 115 ? 8.989 -9.290 -12.312 1.00 87.38 115 PHE A CA 1
ATOM 922 C C . PHE A 1 115 ? 9.789 -10.465 -11.751 1.00 87.38 115 PHE A C 1
ATOM 924 O O . PHE A 1 115 ? 11.017 -10.471 -11.837 1.00 87.38 115 PHE A O 1
ATOM 931 N N . LYS A 1 116 ? 9.117 -11.475 -11.183 1.00 87.31 116 LYS A N 1
ATOM 932 C CA . LYS A 1 116 ? 9.781 -12.658 -10.628 1.00 87.31 116 LYS A CA 1
ATOM 933 C C . LYS A 1 116 ? 10.746 -13.277 -11.637 1.00 87.31 116 LYS A C 1
ATOM 935 O O . LYS A 1 116 ? 10.357 -13.587 -12.759 1.00 87.31 116 LYS A O 1
ATOM 940 N N . ALA A 1 117 ? 11.982 -13.498 -11.196 1.00 86.06 117 ALA A N 1
ATOM 941 C CA . ALA A 1 117 ? 13.061 -14.097 -11.987 1.00 86.06 117 ALA A CA 1
ATOM 942 C C . ALA A 1 117 ? 13.546 -13.261 -13.192 1.00 86.06 117 ALA A C 1
ATOM 944 O O . ALA A 1 117 ? 14.362 -13.736 -13.982 1.00 86.06 117 ALA A O 1
ATOM 945 N N . LEU A 1 118 ? 13.087 -12.013 -13.340 1.00 87.56 118 LEU A N 1
ATOM 946 C CA . LEU A 1 118 ? 13.531 -11.144 -14.425 1.00 87.56 118 LEU A CA 1
ATOM 947 C C . LEU A 1 118 ? 14.838 -10.444 -14.077 1.00 87.56 118 LEU A C 1
ATOM 949 O O . LEU A 1 118 ? 15.047 -9.972 -12.958 1.00 87.56 118 LEU A O 1
ATOM 953 N N . ARG A 1 119 ? 15.702 -10.314 -15.081 1.00 88.50 119 ARG A N 1
ATOM 954 C CA . ARG A 1 119 ? 16.857 -9.418 -15.032 1.00 88.50 119 ARG A CA 1
ATOM 955 C C . ARG A 1 119 ? 16.563 -8.224 -15.918 1.00 88.50 119 ARG A C 1
ATOM 957 O O . ARG A 1 119 ? 16.316 -8.390 -17.117 1.00 88.50 119 ARG A O 1
ATOM 964 N N . VAL A 1 120 ? 16.573 -7.046 -15.308 1.00 88.62 120 VAL A N 1
ATOM 965 C CA . VAL A 1 120 ? 16.159 -5.798 -15.940 1.00 88.62 120 VAL A CA 1
ATOM 966 C C . VAL A 1 120 ? 17.372 -4.903 -16.132 1.00 88.62 120 VAL A C 1
ATOM 968 O O . VAL A 1 120 ? 18.108 -4.631 -15.185 1.00 88.62 120 VAL A O 1
ATOM 971 N N . LEU A 1 121 ? 17.585 -4.443 -17.362 1.00 88.56 121 LEU A N 1
ATOM 972 C CA . LEU A 1 121 ? 18.439 -3.292 -17.627 1.00 88.56 121 LEU A CA 1
ATOM 973 C C . LEU A 1 121 ? 17.537 -2.075 -17.752 1.00 88.56 121 LEU A C 1
ATOM 975 O O . LEU A 1 121 ? 16.663 -2.038 -18.619 1.00 88.56 121 LEU A O 1
ATOM 979 N N . LEU A 1 122 ? 17.767 -1.107 -16.885 1.00 87.06 122 LEU A N 1
ATOM 980 C CA . LEU A 1 122 ? 17.133 0.181 -16.937 1.00 87.06 122 LEU A CA 1
ATOM 981 C C . LEU A 1 122 ? 18.059 1.203 -17.603 1.00 87.06 122 LEU A C 1
ATOM 983 O O . LEU A 1 122 ? 19.224 1.334 -17.221 1.00 87.06 122 LEU A O 1
ATOM 987 N N . VAL A 1 123 ? 17.519 1.919 -18.584 1.00 85.38 123 VAL A N 1
ATOM 988 C CA . VAL A 1 123 ? 18.216 2.967 -19.330 1.00 85.38 123 VAL A CA 1
ATOM 989 C C . VAL A 1 123 ? 17.477 4.287 -19.139 1.00 85.38 123 VAL A C 1
ATOM 991 O O . VAL A 1 123 ? 16.266 4.345 -19.372 1.00 85.38 123 VAL A O 1
ATOM 994 N N . PHE A 1 124 ? 18.194 5.324 -18.703 1.00 79.94 124 PHE A N 1
ATOM 995 C CA . PHE A 1 124 ? 17.613 6.638 -18.406 1.00 79.94 124 PHE A CA 1
ATOM 996 C C . PHE A 1 124 ? 18.621 7.776 -18.543 1.00 79.94 124 PHE A C 1
ATOM 998 O O . PHE A 1 124 ? 19.823 7.570 -18.426 1.00 79.94 124 PHE A O 1
ATOM 1005 N N . GLU A 1 125 ? 18.112 8.991 -18.719 1.00 77.56 125 GLU A N 1
ATOM 1006 C CA . GLU A 1 125 ? 18.920 10.217 -18.733 1.00 77.56 125 GLU A CA 1
ATOM 1007 C C . GLU A 1 125 ? 19.253 10.721 -17.314 1.00 77.56 125 GLU A C 1
ATOM 1009 O O . GLU A 1 125 ? 20.353 11.222 -17.068 1.00 77.56 125 GLU A O 1
ATOM 1014 N N . GLU A 1 126 ? 18.323 10.543 -16.367 1.00 75.19 126 GLU A N 1
ATOM 1015 C CA . GLU A 1 126 ? 18.438 10.968 -14.965 1.00 75.19 126 GLU A CA 1
ATOM 1016 C C . GLU A 1 126 ? 18.375 9.776 -13.988 1.00 75.19 126 GLU A C 1
ATOM 1018 O O . GLU A 1 126 ? 17.823 8.726 -14.331 1.00 75.19 126 GLU A O 1
ATOM 1023 N N . PRO A 1 127 ? 18.910 9.909 -12.755 1.00 70.88 127 PRO A N 1
ATOM 1024 C CA . PRO A 1 127 ? 18.878 8.842 -11.759 1.00 70.88 127 PRO A CA 1
ATOM 1025 C C . PRO A 1 127 ? 17.457 8.343 -11.473 1.00 70.88 127 PRO A C 1
ATOM 1027 O O . PRO A 1 127 ? 16.565 9.100 -11.094 1.00 70.88 127 PRO A O 1
ATOM 1030 N N . ALA A 1 128 ? 17.256 7.034 -11.599 1.00 79.25 128 ALA A N 1
ATOM 1031 C CA . ALA A 1 128 ? 15.955 6.385 -11.459 1.00 79.25 128 ALA A CA 1
ATOM 1032 C C . ALA A 1 128 ? 15.985 5.331 -10.343 1.00 79.25 128 ALA A C 1
ATOM 1034 O O . ALA A 1 128 ? 15.606 4.164 -10.500 1.00 79.25 128 ALA A O 1
ATOM 1035 N N . GLU A 1 129 ? 16.422 5.788 -9.170 1.00 86.81 129 GLU A N 1
ATOM 1036 C CA . GLU A 1 129 ? 16.501 5.001 -7.937 1.00 86.81 129 GLU A CA 1
ATOM 1037 C C . GLU A 1 129 ? 15.158 4.357 -7.586 1.00 86.81 129 GLU A C 1
ATOM 1039 O O . GLU A 1 129 ? 15.102 3.165 -7.294 1.00 86.81 129 GLU A O 1
ATOM 1044 N N . LEU A 1 130 ? 14.064 5.121 -7.701 1.00 87.69 130 LEU A N 1
ATOM 1045 C CA . LEU A 1 130 ? 12.712 4.630 -7.432 1.00 87.69 130 LEU A CA 1
ATOM 1046 C C . LEU A 1 130 ? 12.356 3.427 -8.312 1.00 87.69 130 LEU A C 1
ATOM 1048 O O . LEU A 1 130 ? 11.800 2.448 -7.829 1.00 87.69 130 LEU A O 1
ATOM 1052 N N . TRP A 1 131 ? 12.681 3.477 -9.603 1.00 88.75 131 TRP A N 1
ATOM 1053 C CA . TRP A 1 131 ? 12.363 2.391 -10.531 1.00 88.75 131 TRP A CA 1
ATOM 1054 C C . TRP A 1 131 ? 13.172 1.136 -10.236 1.00 88.75 131 TRP A C 1
ATOM 1056 O O . TRP A 1 131 ? 12.642 0.029 -10.310 1.00 88.75 131 TRP A O 1
ATOM 1066 N N . SER A 1 132 ? 14.434 1.312 -9.848 1.00 89.50 132 SER A N 1
ATOM 1067 C CA . SER A 1 132 ? 15.276 0.199 -9.420 1.00 89.50 132 SER A CA 1
ATOM 1068 C C . SER A 1 132 ? 14.719 -0.469 -8.165 1.00 89.50 132 SER A C 1
ATOM 1070 O O . SER A 1 132 ? 14.592 -1.691 -8.126 1.00 89.50 132 SER A O 1
ATOM 1072 N N . GLU A 1 133 ? 14.314 0.329 -7.177 1.00 90.75 133 GLU A N 1
ATOM 1073 C CA . GLU A 1 133 ? 13.699 -0.145 -5.937 1.00 90.75 133 GLU A CA 1
ATOM 1074 C C . GLU A 1 133 ? 12.380 -0.891 -6.202 1.00 90.75 133 GLU A C 1
ATOM 1076 O O . GLU A 1 133 ? 12.200 -2.020 -5.745 1.00 90.75 133 GLU A O 1
ATOM 1081 N N . LEU A 1 134 ? 11.487 -0.317 -7.016 1.00 90.81 134 LEU A N 1
ATOM 1082 C CA . LEU A 1 134 ? 10.200 -0.930 -7.360 1.00 90.81 134 LEU A CA 1
ATOM 1083 C C . LEU A 1 134 ? 10.360 -2.282 -8.056 1.00 90.81 134 LEU A C 1
ATOM 1085 O O . LEU A 1 134 ? 9.640 -3.226 -7.725 1.00 90.81 134 LEU A O 1
ATOM 1089 N N . LEU A 1 135 ? 11.293 -2.388 -9.005 1.00 90.69 135 LEU A N 1
ATOM 1090 C CA . LEU A 1 135 ? 11.563 -3.638 -9.714 1.00 90.69 135 LEU A CA 1
ATOM 1091 C C . LEU A 1 135 ? 12.103 -4.717 -8.775 1.00 90.69 135 LEU A C 1
ATOM 1093 O O . LEU A 1 135 ? 11.634 -5.855 -8.833 1.00 90.69 135 LEU A O 1
ATOM 1097 N N . MET A 1 136 ? 13.050 -4.361 -7.901 1.00 90.75 136 MET A N 1
ATOM 1098 C CA . MET A 1 136 ? 13.609 -5.289 -6.916 1.00 90.75 136 MET A CA 1
ATOM 1099 C C . MET A 1 136 ? 12.528 -5.792 -5.951 1.00 90.75 136 MET A C 1
ATOM 1101 O O . MET A 1 136 ? 12.373 -7.002 -5.796 1.00 90.75 136 MET A O 1
ATOM 1105 N N . MET A 1 137 ? 11.715 -4.898 -5.377 1.00 88.62 137 MET A N 1
ATOM 1106 C CA . MET A 1 137 ? 10.636 -5.293 -4.458 1.00 88.62 137 MET A CA 1
ATOM 1107 C C . MET A 1 137 ? 9.543 -6.124 -5.134 1.00 88.62 137 MET A C 1
ATOM 1109 O O . MET A 1 137 ? 8.994 -7.045 -4.539 1.00 88.62 137 MET A O 1
ATOM 1113 N N . SER A 1 138 ? 9.291 -5.865 -6.415 1.00 88.44 138 SER A N 1
ATOM 1114 C CA . SER A 1 138 ? 8.338 -6.618 -7.236 1.00 88.44 138 SER A CA 1
ATOM 1115 C C . SER A 1 138 ? 8.888 -7.971 -7.738 1.00 88.44 138 SER A C 1
ATOM 1117 O O . SER A 1 138 ? 8.251 -8.640 -8.561 1.00 88.44 138 SER A O 1
ATOM 1119 N N . GLY A 1 139 ? 10.065 -8.393 -7.258 1.00 88.50 139 GLY A N 1
ATOM 1120 C CA . GLY A 1 139 ? 10.623 -9.734 -7.450 1.00 88.50 139 GLY A CA 1
ATOM 1121 C C . GLY A 1 139 ? 11.680 -9.882 -8.549 1.00 88.50 139 GLY A C 1
ATOM 1122 O O . GLY A 1 139 ? 12.028 -11.021 -8.877 1.00 88.50 139 GLY A O 1
ATOM 1123 N N . ALA A 1 140 ? 12.195 -8.788 -9.121 1.00 90.56 140 ALA A N 1
ATOM 1124 C CA . ALA A 1 140 ? 13.298 -8.863 -10.079 1.00 90.56 140 ALA A CA 1
ATOM 1125 C C . ALA A 1 140 ? 14.545 -9.502 -9.445 1.00 90.56 140 ALA A C 1
ATOM 1127 O O . ALA A 1 140 ? 14.909 -9.215 -8.308 1.00 90.56 140 ALA A O 1
ATOM 1128 N N . SER A 1 141 ? 15.232 -10.358 -10.200 1.00 91.00 141 SER A N 1
ATOM 1129 C CA . SER A 1 141 ? 16.475 -10.999 -9.756 1.00 91.00 141 SER A CA 1
ATOM 1130 C C . SER A 1 141 ? 17.671 -10.058 -9.791 1.00 91.00 141 SER A C 1
ATOM 1132 O O . SER A 1 141 ? 18.601 -10.215 -9.006 1.00 91.00 141 SER A O 1
ATOM 1134 N N . SER A 1 142 ? 17.683 -9.108 -10.726 1.00 89.56 142 SER A N 1
ATOM 1135 C CA . SER A 1 142 ? 18.703 -8.062 -10.775 1.00 89.56 142 SER A CA 1
ATOM 1136 C C . SER A 1 142 ? 18.205 -6.861 -11.558 1.00 89.56 142 SER A C 1
ATOM 1138 O O . SER A 1 142 ? 17.586 -7.037 -12.611 1.00 89.56 142 SER A O 1
ATOM 1140 N N . VAL A 1 143 ? 18.595 -5.667 -11.123 1.00 89.81 143 VAL A N 1
ATOM 1141 C CA . VAL A 1 143 ? 18.400 -4.427 -11.871 1.00 89.81 143 VAL A CA 1
ATOM 1142 C C . VAL A 1 143 ? 19.761 -3.794 -12.135 1.00 89.81 143 VAL A C 1
ATOM 1144 O O . VAL A 1 143 ? 20.516 -3.524 -11.204 1.00 89.81 143 VAL A O 1
ATOM 1147 N N . ARG A 1 144 ? 20.094 -3.580 -13.408 1.00 86.56 144 ARG A N 1
ATOM 1148 C CA . ARG A 1 144 ? 21.271 -2.808 -13.827 1.00 86.56 144 ARG A CA 1
ATOM 1149 C C . ARG A 1 144 ? 20.815 -1.451 -14.328 1.00 86.56 144 ARG A C 1
ATOM 1151 O O . ARG A 1 144 ? 19.793 -1.372 -14.996 1.00 86.56 144 ARG A O 1
ATOM 1158 N N . GLN A 1 145 ? 21.583 -0.414 -14.027 1.00 86.25 145 GLN A N 1
ATOM 1159 C CA . GLN A 1 145 ? 21.299 0.954 -14.444 1.00 86.25 145 GLN A CA 1
ATOM 1160 C C . GLN A 1 145 ? 22.342 1.401 -15.466 1.00 86.25 145 GLN A C 1
ATOM 1162 O O . GLN A 1 145 ? 23.531 1.133 -15.293 1.00 86.25 145 GLN A O 1
ATOM 1167 N N . HIS A 1 146 ? 21.894 2.061 -16.527 1.00 84.12 146 HIS A N 1
ATOM 1168 C CA . HIS A 1 146 ? 22.751 2.652 -17.544 1.00 84.12 146 HIS A CA 1
ATOM 1169 C C . HIS A 1 146 ? 22.263 4.063 -17.865 1.00 84.12 146 HIS A C 1
ATOM 1171 O O . HIS A 1 146 ? 21.082 4.263 -18.154 1.00 84.12 146 HIS A O 1
ATOM 1177 N N . GLN A 1 147 ? 23.175 5.030 -17.802 1.00 79.38 147 GLN A N 1
ATOM 1178 C CA . GLN A 1 147 ? 22.868 6.403 -18.167 1.00 79.38 147 GLN A CA 1
ATOM 1179 C C . GLN A 1 147 ? 22.974 6.550 -19.683 1.00 79.38 147 GLN A C 1
ATOM 1181 O O . GLN A 1 147 ? 24.039 6.305 -20.247 1.00 79.38 147 GLN A O 1
ATOM 1186 N N . ALA A 1 148 ? 21.867 6.907 -20.329 1.00 72.38 148 ALA A N 1
ATOM 1187 C CA . ALA A 1 148 ? 21.860 7.218 -21.750 1.00 72.38 148 ALA A CA 1
ATOM 1188 C C . ALA A 1 148 ? 22.548 8.566 -21.994 1.00 72.38 148 ALA A C 1
ATOM 1190 O O . ALA A 1 148 ? 22.376 9.509 -21.216 1.00 72.38 148 ALA A O 1
ATOM 1191 N N . GLU A 1 149 ? 23.313 8.662 -23.081 1.00 66.38 149 GLU A N 1
ATOM 1192 C CA . GLU A 1 149 ? 23.799 9.953 -23.562 1.00 66.38 149 GLU A CA 1
ATOM 1193 C C . GLU A 1 149 ? 22.609 10.808 -24.012 1.00 66.38 149 GLU A C 1
ATOM 1195 O O . GLU A 1 149 ? 21.643 10.315 -24.594 1.00 66.38 149 GLU A O 1
ATOM 1200 N N . LYS A 1 150 ? 22.659 12.098 -23.674 1.00 58.09 150 LYS A N 1
ATOM 1201 C CA . LYS A 1 150 ? 21.563 13.041 -23.884 1.00 58.09 150 LYS A CA 1
ATOM 1202 C C . LYS A 1 150 ? 21.474 13.409 -25.367 1.00 58.09 150 LYS A C 1
ATOM 1204 O O . LYS A 1 150 ? 22.051 14.411 -25.790 1.00 58.09 150 LYS A O 1
ATOM 1209 N N . ASP A 1 151 ? 20.776 12.603 -26.161 1.00 54.47 151 ASP A N 1
ATOM 1210 C CA . ASP A 1 151 ? 20.494 12.957 -27.551 1.00 54.47 151 ASP A CA 1
ATOM 1211 C C . ASP A 1 151 ? 19.590 14.196 -27.592 1.00 54.47 151 ASP A C 1
ATOM 1213 O O . ASP A 1 151 ? 18.574 14.297 -26.906 1.00 54.47 151 ASP A O 1
ATOM 1217 N N . SER A 1 152 ? 19.979 15.184 -28.398 1.00 52.28 152 SER A N 1
ATOM 1218 C CA . SER A 1 152 ? 19.416 16.545 -28.413 1.00 52.28 152 SER A CA 1
ATOM 1219 C C . SER A 1 152 ? 17.985 16.641 -28.972 1.00 52.28 152 SER A C 1
ATOM 1221 O O . SER A 1 152 ? 17.526 17.728 -29.320 1.00 52.28 152 SER A O 1
ATOM 1223 N N . SER A 1 153 ? 17.268 15.522 -29.082 1.00 57.44 153 SER A N 1
ATOM 1224 C CA . SER A 1 153 ? 15.937 15.434 -29.675 1.00 57.44 153 SER A CA 1
ATOM 1225 C C . SER A 1 153 ? 15.007 14.555 -28.837 1.00 57.44 153 SER A C 1
ATOM 1227 O O . SER A 1 153 ? 14.826 13.375 -29.124 1.00 57.44 153 SER A O 1
ATOM 1229 N N . GLY A 1 154 ? 14.363 15.122 -27.820 1.00 47.97 154 GLY A N 1
ATOM 1230 C CA . GLY A 1 154 ? 13.309 14.392 -27.118 1.00 47.97 154 GLY A CA 1
ATOM 1231 C C . GLY A 1 154 ? 12.802 15.105 -25.882 1.00 47.97 154 GLY A C 1
ATOM 1232 O O . GLY A 1 154 ? 13.411 15.055 -24.829 1.00 47.97 154 GLY A O 1
ATOM 1233 N N . MET A 1 155 ? 11.650 15.751 -26.002 1.00 49.88 155 MET A N 1
ATOM 1234 C CA . MET A 1 155 ? 11.006 16.573 -24.973 1.00 49.88 155 MET A CA 1
ATOM 1235 C C . MET A 1 155 ? 10.410 15.766 -23.791 1.00 49.88 155 MET A C 1
ATOM 1237 O O . MET A 1 155 ? 9.571 16.287 -23.062 1.00 49.88 155 MET A O 1
ATOM 1241 N N . TYR A 1 156 ? 10.819 14.506 -23.585 1.00 48.34 156 TYR A N 1
ATOM 1242 C CA . TYR A 1 156 ? 10.286 13.617 -22.545 1.00 48.34 156 TYR A CA 1
ATOM 1243 C C . TYR A 1 156 ? 11.359 12.652 -22.030 1.00 48.34 156 TYR A C 1
ATOM 1245 O O . TYR A 1 156 ? 11.949 11.912 -22.816 1.00 48.34 156 TYR A O 1
ATOM 1253 N N . SER A 1 157 ? 11.550 12.591 -20.709 1.00 54.62 157 SER A N 1
ATOM 1254 C CA . SER A 1 157 ? 12.375 11.564 -20.071 1.00 54.62 157 SER A CA 1
ATOM 1255 C C . SER A 1 157 ? 11.717 10.192 -20.253 1.00 54.62 157 SER A C 1
ATOM 1257 O O . SER A 1 157 ? 10.706 9.869 -19.629 1.00 54.62 157 SER A O 1
ATOM 1259 N N . THR A 1 158 ? 12.266 9.379 -21.156 1.00 55.84 158 THR A N 1
ATOM 1260 C CA . THR A 1 158 ? 11.739 8.040 -21.452 1.00 55.84 158 THR A CA 1
ATOM 1261 C C . THR A 1 158 ? 12.566 6.990 -20.722 1.00 55.84 158 THR A C 1
ATOM 1263 O O . THR A 1 158 ? 13.788 6.959 -20.834 1.00 55.84 158 THR A O 1
ATOM 1266 N N . ILE A 1 159 ? 11.901 6.112 -19.969 1.00 58.75 159 ILE A N 1
ATOM 1267 C CA . ILE A 1 159 ? 12.550 4.977 -19.306 1.00 58.75 159 ILE A CA 1
ATOM 1268 C C . ILE A 1 159 ? 12.402 3.754 -20.197 1.00 58.75 159 ILE A C 1
ATOM 1270 O O . ILE A 1 159 ? 11.291 3.266 -20.414 1.00 58.75 159 ILE A O 1
ATOM 1274 N N . HIS A 1 160 ? 13.525 3.223 -20.670 1.00 64.88 160 HIS A N 1
ATOM 1275 C CA . HIS A 1 160 ? 13.545 1.959 -21.394 1.00 64.88 160 HIS A CA 1
ATOM 1276 C C . HIS A 1 160 ? 13.980 0.836 -20.452 1.00 64.88 160 HIS A C 1
ATOM 1278 O O . HIS A 1 160 ? 15.080 0.856 -19.898 1.00 64.88 160 HIS A O 1
ATOM 1284 N N . ALA A 1 161 ? 13.113 -0.164 -20.282 1.00 64.19 161 ALA A N 1
ATOM 1285 C CA . ALA A 1 161 ? 13.427 -1.388 -19.556 1.00 64.19 161 ALA A CA 1
ATOM 1286 C C . ALA A 1 161 ? 13.585 -2.543 -20.549 1.00 64.19 161 ALA A C 1
ATOM 1288 O O . ALA A 1 161 ? 12.637 -2.904 -21.248 1.00 64.19 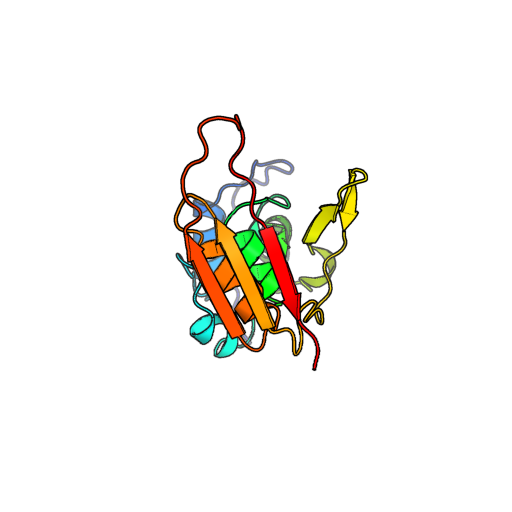161 ALA A O 1
ATOM 1289 N N . ARG A 1 162 ? 14.776 -3.149 -20.606 1.00 66.62 162 ARG A N 1
ATOM 1290 C CA . ARG A 1 162 ? 14.991 -4.391 -21.360 1.00 66.62 162 ARG A CA 1
ATOM 1291 C C . ARG A 1 162 ? 14.898 -5.576 -20.409 1.00 66.62 162 ARG A C 1
ATOM 1293 O O . ARG A 1 162 ? 15.708 -5.706 -19.490 1.00 66.62 162 ARG A O 1
ATOM 1300 N N . LEU A 1 163 ? 13.916 -6.438 -20.653 1.00 68.38 163 LEU A N 1
ATOM 1301 C CA . LEU A 1 163 ? 13.733 -7.695 -19.935 1.00 68.38 163 LEU A CA 1
ATOM 1302 C C . LEU A 1 163 ? 14.493 -8.802 -20.666 1.00 68.38 163 LEU A C 1
ATOM 1304 O O . LEU A 1 163 ? 14.390 -8.937 -21.885 1.00 68.38 163 LEU A O 1
ATOM 1308 N N . SER A 1 164 ? 15.272 -9.582 -19.920 1.00 55.78 164 SER A N 1
ATOM 1309 C CA . SER A 1 164 ? 15.968 -10.760 -20.443 1.00 55.78 164 SER A CA 1
ATOM 1310 C C . SER A 1 164 ? 15.546 -12.009 -19.673 1.00 55.78 164 SER A C 1
ATOM 1312 O O . SER A 1 164 ? 15.624 -12.038 -18.443 1.00 55.78 164 SER A O 1
ATOM 1314 N N . HIS A 1 165 ? 15.118 -13.036 -20.406 1.00 50.34 165 HIS A N 1
ATOM 1315 C CA . HIS A 1 165 ? 14.947 -14.396 -19.897 1.00 50.34 165 HIS A CA 1
ATOM 1316 C C . HIS A 1 165 ? 16.190 -15.223 -20.260 1.00 50.34 165 HIS A C 1
ATOM 1318 O O . HIS A 1 165 ? 16.788 -14.987 -21.311 1.00 50.34 165 HIS A O 1
ATOM 1324 N N . TYR A 1 166 ? 16.602 -16.134 -19.374 1.00 39.41 166 TYR A N 1
ATOM 1325 C CA . TYR A 1 166 ? 17.417 -17.290 -19.763 1.00 39.41 166 TYR A CA 1
ATOM 1326 C C . TYR A 1 166 ? 16.483 -18.456 -20.055 1.00 39.41 166 TYR A C 1
ATOM 1328 O O . TYR A 1 166 ? 15.486 -18.575 -19.305 1.00 39.41 166 TYR A O 1
#

InterPro domains:
  IPR001357 BRCT domain [PS50172] (27-95)
  IPR036420 BRCT domain superfamily [G3DSA:3.40.50.10190] (10-97)
  IPR036420 BRCT domain superfamily [G3DSA:3.40.50.10190] (101-163)
  IPR036420 BRCT domain superfamily [SSF52113] (11-99)
  IPR036420 BRCT domain superfamily [SSF52113] (114-156)
  IPR047249 TP53-binding protein 1-like, first BRCT domain [cd17745] (15-86)
  IPR047252 TP53-binding protein 1-like [PTHR15321] (20-151)

Secondary structure (DSSP, 8-state):
-------------TTPPP-HHHHHHHHHHTTPPP-SS--HHHHHHSS---EEESS---SHHHHHHHHHTPPEEETHHHHHHHHHTS---GGGGBPPSEE-TTS-EE---S---TTTT-EEEEEESS--HHHHHHHHHTT-SEEEEEEPP--S--SS-PPEEEEE--

Radius of gyration: 19.53 Å; chains: 1; bounding box: 44×34×56 Å

Organism: NCBI:txid62062

Foldseek 3Di:
DQDLDPDPDDPDDVDDPDDPVVLVVLCVSSVHDDDPDDDLVVCVVDPAAEAEDQAQDPDLRLLLCLLLLHFYFYSVQSVVCNVVVHRDDRVVGTHFSQADPVRDTHRRDSDALVQAAKEKEKEWQDDDVSVQSSNVSSHHPYYHYDHDDDDPDDPDTDIDIDIDDD